Protein AF-A0A9D6ARE9-F1 (afdb_monomer)

Structure (mmCIF, N/CA/C/O backbone):
data_AF-A0A9D6ARE9-F1
#
_entry.id   AF-A0A9D6ARE9-F1
#
loop_
_atom_site.group_PDB
_atom_site.id
_atom_site.type_symbol
_atom_site.label_atom_id
_atom_site.label_alt_id
_atom_site.label_comp_id
_atom_site.label_asym_id
_atom_site.label_entity_id
_atom_site.label_seq_id
_atom_site.pdbx_PDB_ins_code
_atom_site.Cartn_x
_atom_site.Cartn_y
_atom_site.Cartn_z
_atom_site.occupancy
_atom_site.B_iso_or_equiv
_atom_site.auth_seq_id
_atom_site.auth_comp_id
_atom_site.auth_asym_id
_atom_site.aut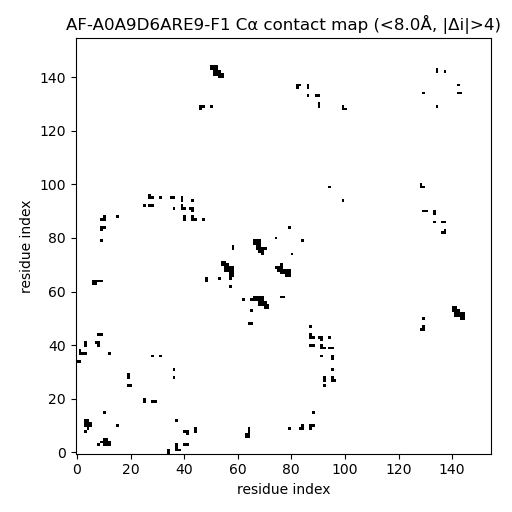h_atom_id
_atom_site.pdbx_PDB_model_num
ATOM 1 N N . MET A 1 1 ? -2.726 18.464 6.705 1.00 59.25 1 MET A N 1
ATOM 2 C CA . MET A 1 1 ? -2.947 17.003 6.760 1.00 59.25 1 MET A CA 1
ATOM 3 C C . MET A 1 1 ? -1.990 16.370 5.762 1.00 59.25 1 MET A C 1
ATOM 5 O O . MET A 1 1 ? -1.612 17.093 4.844 1.00 59.25 1 MET A O 1
ATOM 9 N N . PRO A 1 2 ? -1.488 15.142 5.979 1.00 73.81 2 PRO A N 1
ATOM 10 C CA . PRO A 1 2 ? -0.640 14.499 4.978 1.00 73.81 2 PRO A CA 1
ATOM 11 C C . PRO A 1 2 ? -1.445 14.304 3.688 1.00 73.81 2 PRO A C 1
ATOM 13 O O . PRO A 1 2 ? -2.605 13.926 3.763 1.00 73.81 2 PRO A O 1
ATOM 16 N N . THR A 1 3 ? -0.858 14.600 2.534 1.00 86.31 3 THR A N 1
ATOM 17 C CA . THR A 1 3 ? -1.489 14.392 1.224 1.00 86.31 3 THR A CA 1
ATOM 18 C C . THR A 1 3 ? -1.047 13.051 0.660 1.00 86.31 3 THR A C 1
ATOM 20 O O . THR A 1 3 ? 0.131 12.711 0.782 1.00 86.31 3 THR A O 1
ATOM 23 N N . VAL A 1 4 ? -1.964 12.292 0.063 1.00 89.25 4 VAL A N 1
ATOM 24 C CA . VAL A 1 4 ? -1.639 11.029 -0.613 1.00 89.25 4 VAL A CA 1
ATOM 25 C C . VAL A 1 4 ? -1.556 11.272 -2.117 1.00 89.25 4 VAL A C 1
ATOM 27 O O . VAL A 1 4 ? -2.524 11.706 -2.740 1.00 89.25 4 VAL A O 1
ATOM 30 N N . ASP A 1 5 ? -0.395 10.991 -2.699 1.00 89.38 5 ASP A N 1
ATOM 31 C CA . ASP A 1 5 ? -0.123 11.148 -4.127 1.00 89.38 5 ASP A CA 1
ATOM 32 C C . ASP A 1 5 ? 0.864 10.078 -4.627 1.00 89.38 5 ASP A C 1
ATOM 34 O O . ASP A 1 5 ? 1.378 9.264 -3.856 1.00 89.38 5 ASP A O 1
ATOM 38 N N . SER A 1 6 ? 1.152 10.086 -5.930 1.00 86.00 6 SER A N 1
ATOM 39 C CA . SER A 1 6 ? 2.021 9.095 -6.577 1.00 86.00 6 SER A CA 1
ATOM 40 C C . SER A 1 6 ? 3.489 9.142 -6.128 1.00 86.00 6 SER A C 1
ATOM 42 O O . SER A 1 6 ? 4.279 8.300 -6.543 1.00 86.00 6 SER A O 1
ATOM 44 N N . THR A 1 7 ? 3.900 10.116 -5.308 1.00 88.12 7 THR A N 1
ATOM 45 C CA . THR A 1 7 ? 5.272 10.196 -4.776 1.00 88.12 7 THR A CA 1
ATOM 46 C C . THR A 1 7 ? 5.434 9.454 -3.454 1.00 88.12 7 THR A C 1
ATOM 48 O O . THR A 1 7 ? 6.550 9.100 -3.067 1.00 88.12 7 THR A O 1
ATOM 51 N N . ASN A 1 8 ? 4.332 9.224 -2.736 1.00 89.19 8 ASN A N 1
ATOM 52 C CA . ASN A 1 8 ? 4.349 8.676 -1.382 1.00 89.19 8 ASN A CA 1
ATOM 53 C C . ASN A 1 8 ? 3.396 7.490 -1.170 1.00 89.19 8 ASN A C 1
ATOM 55 O O . ASN A 1 8 ? 3.359 6.929 -0.070 1.00 89.19 8 ASN A O 1
ATOM 59 N N . SER A 1 9 ? 2.688 7.080 -2.221 1.00 95.62 9 SER A N 1
ATOM 60 C CA . SER A 1 9 ? 1.679 6.029 -2.223 1.00 95.62 9 SER A CA 1
ATOM 61 C C . SER A 1 9 ? 1.607 5.356 -3.595 1.00 95.62 9 SER A C 1
ATOM 63 O O . SER A 1 9 ? 1.853 6.006 -4.608 1.00 95.62 9 SER A O 1
ATOM 65 N N . TYR A 1 10 ? 1.245 4.070 -3.632 1.00 97.00 10 TYR A N 1
ATOM 66 C CA . TYR A 1 10 ? 0.964 3.359 -4.886 1.00 97.00 10 TYR A CA 1
ATOM 67 C C . TYR A 1 10 ? -0.422 3.678 -5.450 1.00 97.00 10 TYR A C 1
ATOM 69 O O . TYR A 1 10 ? -0.673 3.427 -6.615 1.00 97.00 10 TYR A O 1
ATOM 77 N N . VAL A 1 11 ? -1.311 4.235 -4.626 1.00 96.81 11 VAL A N 1
ATOM 78 C CA . VAL A 1 11 ? -2.677 4.610 -5.013 1.00 96.81 11 VAL A CA 1
ATOM 79 C C . VAL A 1 11 ? -2.999 6.032 -4.575 1.00 96.81 11 VAL A C 1
ATOM 81 O O . VAL A 1 11 ? -2.503 6.519 -3.555 1.00 96.81 11 VAL A O 1
ATOM 84 N N . THR A 1 12 ? -3.877 6.691 -5.310 1.00 95.50 12 THR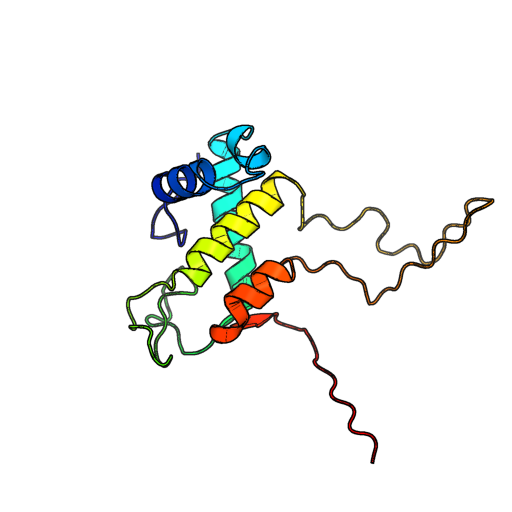 A N 1
ATOM 85 C CA . THR A 1 12 ? -4.458 7.987 -4.962 1.00 95.50 12 THR A CA 1
ATOM 86 C C . THR A 1 12 ? -5.686 7.831 -4.062 1.00 95.50 12 THR A C 1
ATOM 88 O O . THR A 1 12 ? -6.292 6.763 -3.951 1.00 95.50 12 THR A O 1
ATOM 91 N N . GLU A 1 13 ? -6.110 8.928 -3.433 1.00 93.62 13 GLU A N 1
ATOM 92 C CA . GLU A 1 13 ? -7.337 8.945 -2.620 1.00 93.62 13 GLU A CA 1
ATOM 93 C C . GLU A 1 13 ? -8.591 8.652 -3.457 1.00 93.62 13 GLU A C 1
ATOM 95 O O . GLU A 1 13 ? -9.520 8.001 -2.980 1.00 93.62 13 GLU A O 1
ATOM 100 N N . ALA A 1 14 ? -8.606 9.090 -4.720 1.00 93.50 14 ALA A N 1
ATOM 101 C CA . ALA A 1 14 ? -9.718 8.857 -5.637 1.00 93.50 14 ALA A CA 1
ATOM 102 C C . ALA A 1 14 ? -9.830 7.379 -6.050 1.00 93.50 14 ALA A C 1
ATOM 104 O O . ALA A 1 14 ? -10.935 6.829 -6.084 1.00 93.50 14 ALA A O 1
ATOM 105 N N . GLU A 1 15 ? -8.700 6.722 -6.317 1.00 95.50 15 GLU A N 1
ATOM 106 C CA . GLU A 1 15 ? -8.652 5.282 -6.598 1.00 95.50 15 GLU A CA 1
ATOM 107 C C . GLU A 1 15 ? -9.085 4.476 -5.375 1.00 95.50 15 GLU A C 1
ATOM 109 O O . GLU A 1 15 ? -9.936 3.594 -5.491 1.00 95.50 15 GLU A O 1
ATOM 114 N N . ALA A 1 16 ? -8.601 4.842 -4.183 1.00 95.88 16 ALA A N 1
ATOM 115 C CA . ALA A 1 16 ? -9.028 4.211 -2.938 1.00 95.88 16 ALA A CA 1
ATOM 116 C C . ALA A 1 16 ? -10.540 4.356 -2.710 1.00 95.88 16 ALA A C 1
ATOM 118 O O . ALA A 1 16 ? -11.222 3.371 -2.422 1.00 95.88 16 ALA A O 1
ATOM 119 N N . ALA A 1 17 ? -11.093 5.559 -2.884 1.00 94.12 17 ALA A N 1
ATOM 120 C CA . ALA A 1 17 ? -12.528 5.796 -2.744 1.00 94.12 17 ALA A 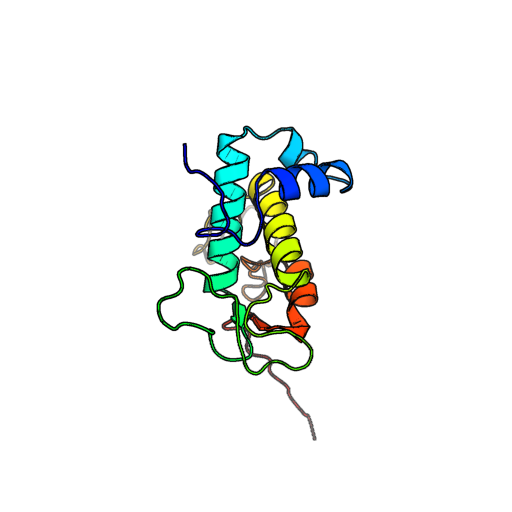CA 1
ATOM 121 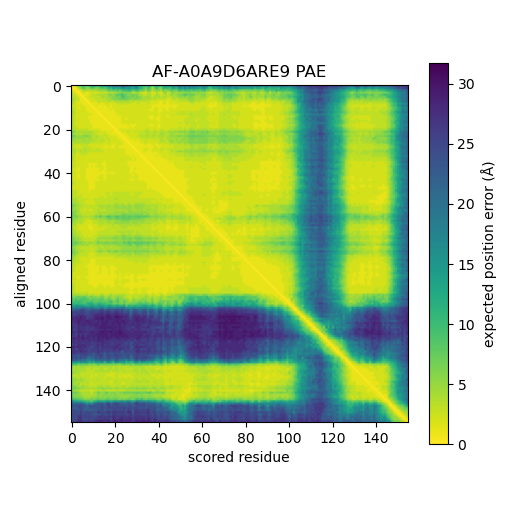C C . ALA A 1 17 ? -13.359 4.968 -3.739 1.00 94.12 17 ALA A C 1
ATOM 123 O O . ALA A 1 17 ? -14.400 4.430 -3.362 1.00 94.12 17 ALA A O 1
ATOM 124 N N . THR A 1 18 ? -12.882 4.834 -4.980 1.00 96.19 18 THR A N 1
ATOM 125 C CA . THR A 1 18 ? -13.526 4.009 -6.012 1.00 96.19 18 THR A CA 1
ATOM 126 C C . THR A 1 18 ? -13.517 2.538 -5.605 1.00 96.19 18 THR A C 1
ATOM 128 O O . THR A 1 18 ? -14.576 1.920 -5.518 1.00 96.19 18 THR A O 1
ATOM 131 N N . TYR A 1 19 ? -12.345 2.006 -5.252 1.00 96.81 19 TYR A N 1
ATOM 132 C CA . TYR A 1 19 ? -12.182 0.618 -4.827 1.00 96.81 19 TYR A CA 1
ATOM 133 C C . TYR A 1 19 ? -13.086 0.275 -3.636 1.00 96.81 19 TYR A C 1
ATOM 135 O O . TYR A 1 19 ? -13.863 -0.679 -3.680 1.00 96.81 19 TYR A O 1
ATOM 143 N N . PHE A 1 20 ? -13.056 1.086 -2.574 1.00 96.88 20 PHE A N 1
ATOM 144 C CA . PHE A 1 20 ? -13.850 0.825 -1.371 1.00 96.88 20 PHE A CA 1
ATOM 145 C C . PHE A 1 20 ? -15.353 1.072 -1.542 1.00 96.88 20 PHE A C 1
ATOM 147 O O . PHE A 1 20 ? -16.130 0.587 -0.719 1.00 96.88 20 PHE A O 1
ATOM 154 N N . GLY A 1 21 ? -15.776 1.765 -2.603 1.00 94.00 21 GLY A N 1
ATOM 155 C CA . GLY A 1 21 ? -17.184 1.871 -2.990 1.00 94.00 21 GLY A CA 1
ATOM 156 C C . GLY A 1 21 ? -17.773 0.550 -3.499 1.00 94.00 21 GLY A C 1
ATOM 157 O O . GLY A 1 21 ? -18.970 0.311 -3.342 1.00 94.00 21 GLY A O 1
ATOM 158 N N . GLU A 1 22 ? -16.936 -0.327 -4.054 1.00 93.44 22 GLU A N 1
ATOM 159 C CA . GLU A 1 22 ? -17.333 -1.626 -4.617 1.00 93.44 22 GLU A CA 1
ATOM 160 C C . GLU A 1 22 ? -16.976 -2.810 -3.693 1.00 93.44 22 GLU A C 1
ATOM 162 O O . GLU A 1 22 ? -17.527 -3.909 -3.806 1.00 93.44 22 GLU A O 1
ATOM 167 N N . ARG A 1 23 ? -16.075 -2.582 -2.731 1.00 92.19 23 ARG A N 1
ATOM 168 C CA . ARG A 1 23 ? -15.512 -3.586 -1.819 1.00 92.19 23 ARG A CA 1
ATOM 169 C C . ARG A 1 23 ? -16.465 -3.907 -0.654 1.00 92.19 23 ARG A C 1
ATOM 171 O O . ARG A 1 23 ? -16.779 -3.062 0.183 1.00 92.19 23 ARG A O 1
ATOM 178 N N . LEU A 1 24 ? -16.850 -5.178 -0.510 1.00 93.00 24 LEU A N 1
ATOM 179 C CA . LEU A 1 24 ? -17.622 -5.661 0.649 1.00 93.00 24 LEU A CA 1
ATOM 180 C C . LEU A 1 24 ? -16.845 -5.554 1.974 1.00 93.00 24 LEU A C 1
ATOM 182 O O . LEU A 1 24 ? -15.662 -5.850 2.035 1.00 93.00 24 LEU A O 1
ATOM 186 N N . TYR A 1 25 ? -17.527 -5.222 3.073 1.00 92.06 25 TYR A N 1
ATOM 187 C CA . TYR A 1 25 ? -16.913 -5.040 4.404 1.00 92.06 25 TYR A CA 1
ATOM 188 C C . TYR A 1 25 ? -15.927 -3.861 4.508 1.00 92.06 25 TYR A C 1
ATOM 190 O O . TYR A 1 25 ? -15.093 -3.819 5.408 1.00 92.06 25 TYR A O 1
ATOM 198 N N . ALA A 1 26 ? -16.070 -2.844 3.654 1.00 93.69 26 ALA A N 1
ATOM 199 C CA . ALA A 1 26 ? -15.297 -1.603 3.731 1.00 93.69 26 ALA A CA 1
ATOM 200 C C . ALA A 1 26 ? -15.808 -0.596 4.790 1.00 93.69 26 ALA A C 1
ATOM 202 O O . ALA A 1 26 ? -15.475 0.586 4.733 1.00 93.69 26 ALA A O 1
ATOM 203 N N . THR A 1 27 ? -16.608 -1.024 5.775 1.00 92.94 27 THR A N 1
ATOM 204 C CA . THR A 1 27 ? -17.234 -0.109 6.752 1.00 92.94 27 THR A CA 1
ATOM 205 C C . THR A 1 27 ? -16.214 0.661 7.588 1.00 92.94 27 THR A C 1
ATOM 207 O O . THR A 1 27 ? -16.441 1.832 7.888 1.00 92.94 27 THR A O 1
ATOM 210 N N . ALA A 1 28 ? -15.077 0.035 7.915 1.00 93.31 28 ALA A N 1
ATOM 211 C CA . ALA A 1 28 ? -13.961 0.693 8.595 1.00 93.31 28 ALA A CA 1
ATOM 212 C C . ALA A 1 28 ? -13.375 1.848 7.763 1.00 93.31 28 ALA A C 1
ATOM 214 O O . ALA A 1 28 ? -13.023 2.878 8.326 1.00 93.31 28 ALA A O 1
ATOM 215 N N . TRP A 1 29 ? -13.342 1.717 6.431 1.00 95.50 29 TRP A N 1
ATOM 216 C CA . TRP A 1 29 ? -12.933 2.799 5.534 1.00 95.50 29 TRP A CA 1
ATOM 217 C C . TRP A 1 29 ? -13.972 3.917 5.504 1.00 95.50 29 TRP A C 1
ATOM 219 O O . TRP A 1 29 ? -13.654 5.068 5.793 1.00 95.50 29 TRP A O 1
ATOM 229 N N . THR A 1 30 ? -15.233 3.585 5.213 1.00 93.31 30 THR A N 1
ATOM 230 C CA . THR A 1 30 ? -16.307 4.585 5.080 1.00 93.31 30 THR A CA 1
ATOM 231 C C . THR A 1 30 ? -16.629 5.310 6.388 1.00 93.31 30 THR A C 1
ATOM 233 O O . THR A 1 30 ? -17.182 6.403 6.359 1.00 93.31 30 THR A O 1
ATOM 236 N N . GLY A 1 31 ? -16.327 4.691 7.534 1.00 92.94 31 GLY A N 1
ATOM 237 C CA . GLY A 1 31 ? -16.510 5.280 8.861 1.00 92.94 31 GLY A CA 1
ATOM 238 C C . GLY A 1 31 ? -15.310 6.085 9.369 1.00 92.94 31 GLY A C 1
ATOM 239 O O . GLY A 1 31 ? -15.446 6.779 10.376 1.00 92.94 31 GLY A O 1
ATOM 240 N N . ALA A 1 32 ? -14.151 5.997 8.711 1.00 94.12 32 ALA A N 1
ATOM 241 C CA . ALA A 1 32 ? -12.950 6.729 9.094 1.00 94.12 32 ALA A CA 1
ATOM 242 C C . ALA A 1 32 ? -12.988 8.184 8.609 1.00 94.12 32 ALA A C 1
ATOM 244 O O . ALA A 1 32 ? -13.638 8.521 7.619 1.00 94.12 32 ALA A O 1
ATOM 245 N N . SER A 1 33 ? -12.254 9.056 9.303 1.00 94.44 33 SER A N 1
ATOM 246 C CA . SER A 1 33 ? -12.014 10.413 8.815 1.00 94.44 33 SER A CA 1
ATOM 247 C C . SER A 1 33 ? -11.069 10.391 7.607 1.00 94.44 33 SER A C 1
ATOM 249 O O . SER A 1 33 ? -10.216 9.509 7.512 1.00 94.44 33 SER A O 1
ATOM 251 N N . GLU A 1 34 ? -11.149 11.395 6.728 1.00 93.75 34 GLU A N 1
ATOM 252 C CA . GLU A 1 34 ? -10.197 11.572 5.613 1.00 93.75 34 GLU A CA 1
ATOM 253 C C . GLU A 1 34 ? -8.739 11.566 6.115 1.00 93.75 34 GLU A C 1
ATOM 255 O O . GLU A 1 34 ? -7.861 10.938 5.529 1.00 93.75 34 GLU A O 1
ATOM 260 N N . ALA A 1 35 ? -8.506 12.157 7.296 1.00 91.94 35 ALA A N 1
ATOM 261 C CA . ALA A 1 35 ? -7.213 12.136 7.976 1.00 91.94 35 ALA A CA 1
ATOM 262 C C . ALA A 1 35 ? -6.685 10.725 8.214 1.00 91.94 35 ALA A C 1
ATOM 264 O O . ALA A 1 35 ? -5.490 10.469 8.071 1.00 91.94 35 ALA A O 1
ATOM 265 N N . ASP A 1 36 ? -7.557 9.838 8.680 1.00 93.44 36 ASP A N 1
ATOM 266 C CA . ASP A 1 36 ? -7.178 8.493 9.083 1.00 93.44 36 ASP A CA 1
ATOM 267 C C . ASP A 1 36 ? -7.098 7.568 7.872 1.00 93.44 36 ASP A C 1
ATOM 269 O O . ASP A 1 36 ? -6.199 6.734 7.824 1.00 93.44 36 ASP A O 1
ATOM 273 N N . GLN A 1 37 ? -7.929 7.789 6.850 1.00 95.38 37 GLN A N 1
ATOM 274 C CA . GLN A 1 37 ? -7.796 7.158 5.534 1.00 95.38 37 GLN A CA 1
ATOM 275 C C . GLN A 1 37 ? -6.419 7.451 4.915 1.00 95.38 37 GLN A C 1
ATOM 277 O O . GLN A 1 37 ? -5.689 6.522 4.563 1.00 95.38 37 GLN A O 1
ATOM 282 N N . GLN A 1 38 ? -6.010 8.725 4.873 1.00 94.31 38 GLN A N 1
ATOM 283 C CA . GLN A 1 38 ? -4.695 9.144 4.371 1.00 94.31 38 GLN A CA 1
ATOM 284 C C . GLN A 1 38 ? -3.550 8.510 5.174 1.00 94.31 38 GLN A C 1
ATOM 286 O O . GLN A 1 38 ? -2.611 7.950 4.605 1.00 94.31 38 GLN A O 1
ATOM 291 N N . LYS A 1 39 ? -3.628 8.537 6.513 1.00 92.50 39 LYS A N 1
ATOM 292 C CA . LYS A 1 39 ? -2.629 7.881 7.377 1.00 92.50 39 LYS A CA 1
ATOM 293 C C . LYS A 1 39 ? -2.554 6.377 7.120 1.00 92.50 39 LYS A C 1
ATOM 295 O O . LYS A 1 39 ? -1.447 5.846 7.056 1.00 92.50 39 LYS A O 1
ATOM 300 N N . ALA A 1 40 ? -3.694 5.703 6.974 1.00 94.06 40 ALA A N 1
ATOM 301 C CA . ALA A 1 40 ? -3.755 4.264 6.750 1.00 94.06 40 ALA A CA 1
ATOM 302 C C . ALA A 1 40 ? -3.111 3.870 5.417 1.00 94.06 40 ALA A C 1
ATOM 304 O O . ALA A 1 40 ? -2.333 2.920 5.392 1.00 94.06 40 ALA A O 1
ATOM 305 N N . LEU A 1 41 ? -3.353 4.626 4.340 1.00 96.31 41 LEU A N 1
ATOM 306 C CA . LEU A 1 41 ? -2.710 4.400 3.040 1.00 96.31 41 LEU A CA 1
ATOM 307 C C . LEU A 1 41 ? -1.184 4.542 3.124 1.00 96.31 41 LEU A C 1
ATOM 309 O O . LEU A 1 41 ? -0.455 3.638 2.713 1.00 96.31 41 LEU A O 1
ATOM 313 N N . LEU A 1 42 ? -0.693 5.633 3.717 1.00 94.12 42 LEU A N 1
ATOM 314 C CA . LEU A 1 42 ? 0.748 5.878 3.857 1.00 94.12 42 LEU A CA 1
ATOM 315 C C . LEU A 1 42 ? 1.425 4.831 4.750 1.00 94.12 42 LEU A C 1
ATOM 317 O O . LEU A 1 42 ? 2.543 4.384 4.477 1.00 94.12 42 LEU A O 1
ATOM 321 N N . MET A 1 43 ? 0.746 4.423 5.823 1.00 91.94 43 MET A N 1
ATOM 322 C CA . MET A 1 43 ? 1.227 3.386 6.728 1.00 91.94 43 MET A CA 1
ATOM 323 C C . MET A 1 43 ? 1.252 2.019 6.042 1.00 91.94 43 MET A C 1
ATOM 325 O O . MET A 1 43 ? 2.264 1.325 6.134 1.00 91.94 43 MET A O 1
ATOM 329 N N . ALA A 1 44 ? 0.204 1.661 5.299 1.00 93.88 44 ALA A N 1
ATOM 330 C CA . ALA A 1 44 ? 0.142 0.434 4.514 1.00 93.88 44 ALA A CA 1
ATOM 331 C C . ALA A 1 44 ? 1.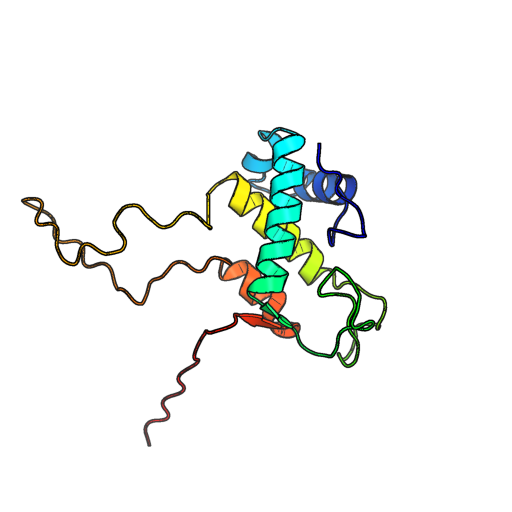289 0.354 3.500 1.00 93.88 44 ALA A C 1
ATOM 333 O O . ALA A 1 44 ? 2.042 -0.621 3.505 1.00 93.88 44 ALA A O 1
ATOM 334 N N . ARG A 1 45 ? 1.497 1.413 2.705 1.00 94.69 45 ARG A N 1
ATOM 335 C CA . ARG A 1 45 ? 2.622 1.511 1.763 1.00 94.69 45 ARG A CA 1
ATOM 336 C C . ARG A 1 45 ? 3.960 1.266 2.459 1.00 94.69 45 ARG A C 1
ATOM 338 O O . ARG A 1 45 ? 4.776 0.470 2.000 1.00 94.69 45 ARG A O 1
ATOM 345 N N . ARG A 1 46 ? 4.184 1.913 3.608 1.00 90.00 46 ARG A N 1
ATOM 346 C CA . ARG A 1 46 ? 5.438 1.777 4.359 1.00 90.00 46 ARG A CA 1
ATOM 347 C C . ARG A 1 46 ? 5.639 0.358 4.891 1.00 90.00 46 ARG A C 1
ATOM 349 O O . ARG A 1 46 ? 6.758 -0.146 4.854 1.00 90.00 46 ARG A O 1
ATOM 356 N N . LEU A 1 47 ? 4.583 -0.277 5.395 1.00 89.25 47 LEU A N 1
ATOM 357 C CA . LEU A 1 47 ? 4.651 -1.646 5.900 1.00 89.25 47 LEU A CA 1
ATOM 358 C C . LEU A 1 47 ? 4.961 -2.645 4.781 1.00 89.25 47 LEU A C 1
ATOM 360 O O . LEU A 1 47 ? 5.809 -3.513 4.983 1.00 89.25 47 LEU A O 1
ATOM 364 N N . LEU A 1 48 ? 4.355 -2.493 3.601 1.00 92.44 48 LEU A N 1
ATOM 365 C CA . LEU A 1 48 ? 4.679 -3.317 2.434 1.00 92.44 48 LEU A CA 1
ATOM 366 C C . LEU A 1 48 ? 6.168 -3.218 2.076 1.00 92.44 48 LEU A C 1
ATOM 368 O O . LEU A 1 48 ? 6.854 -4.237 1.994 1.00 92.44 48 LEU A O 1
ATOM 372 N N . ASP A 1 49 ? 6.704 -2.003 1.969 1.00 90.56 49 ASP A N 1
ATOM 373 C CA . ASP A 1 49 ? 8.102 -1.779 1.575 1.00 90.56 49 ASP A CA 1
ATOM 374 C C . ASP A 1 49 ? 9.115 -2.278 2.616 1.00 90.56 49 ASP A C 1
ATOM 376 O O . ASP A 1 49 ? 10.230 -2.697 2.281 1.00 90.56 49 ASP A O 1
ATOM 380 N N . LEU A 1 50 ? 8.729 -2.263 3.894 1.00 87.31 50 LEU A N 1
ATOM 381 C CA . LEU A 1 50 ? 9.547 -2.766 4.994 1.00 87.31 50 LEU A CA 1
ATOM 382 C C . LEU A 1 50 ? 9.522 -4.290 5.105 1.00 87.31 50 LEU A C 1
ATOM 384 O O . LEU A 1 50 ? 10.558 -4.891 5.403 1.00 87.31 50 LEU A O 1
ATOM 388 N N . HIS A 1 51 ? 8.361 -4.913 4.904 1.00 86.94 51 HIS A N 1
ATOM 389 C CA . HIS A 1 51 ? 8.157 -6.329 5.204 1.00 86.94 51 HIS A CA 1
ATOM 390 C C . HIS A 1 51 ? 8.250 -7.241 3.986 1.00 86.94 51 HIS A C 1
ATOM 392 O O . HIS A 1 51 ? 8.502 -8.432 4.165 1.00 86.94 51 HIS A O 1
ATOM 398 N N . ILE A 1 52 ? 8.106 -6.728 2.765 1.00 89.00 52 ILE A N 1
ATOM 399 C CA . ILE A 1 52 ? 8.208 -7.537 1.551 1.00 89.00 52 ILE A CA 1
ATOM 400 C C . ILE A 1 52 ? 9.614 -7.430 0.949 1.00 89.00 52 ILE A C 1
ATOM 402 O O . ILE A 1 52 ? 10.224 -6.366 0.816 1.00 89.00 52 ILE A O 1
ATOM 406 N N . SER A 1 53 ? 10.179 -8.587 0.625 1.00 91.69 53 SER A N 1
ATOM 407 C CA . SER A 1 53 ? 11.346 -8.727 -0.235 1.00 91.69 53 SER A CA 1
ATOM 408 C C . SER A 1 53 ? 10.856 -8.854 -1.671 1.00 91.69 53 SER A C 1
ATOM 410 O O . SER A 1 53 ? 10.429 -9.935 -2.084 1.00 91.69 53 SER A O 1
ATOM 412 N N . TRP A 1 54 ? 10.876 -7.740 -2.397 1.00 94.69 54 TRP A N 1
ATOM 413 C CA . TRP A 1 54 ? 10.442 -7.658 -3.790 1.00 94.69 54 TRP A CA 1
ATOM 414 C C . TRP A 1 54 ? 11.432 -8.344 -4.735 1.00 94.69 54 TRP A C 1
ATOM 416 O O . TRP A 1 54 ? 12.632 -8.396 -4.460 1.00 94.69 54 TRP A O 1
ATOM 426 N N . LYS A 1 55 ? 10.923 -8.888 -5.842 1.00 94.31 55 LYS A N 1
ATOM 427 C CA . LYS A 1 55 ? 11.738 -9.377 -6.961 1.00 94.31 55 LYS A CA 1
ATOM 428 C C . LYS A 1 55 ? 12.255 -8.202 -7.803 1.00 94.31 55 LYS A C 1
ATOM 430 O O . LYS A 1 55 ? 11.742 -7.092 -7.700 1.00 94.31 55 LYS A O 1
ATOM 435 N N . GLY A 1 56 ? 13.253 -8.474 -8.644 1.00 94.00 56 GLY A N 1
ATOM 436 C CA . GLY A 1 56 ? 13.852 -7.486 -9.550 1.00 94.00 56 GLY A CA 1
ATOM 437 C C . GLY A 1 56 ? 14.754 -6.466 -8.849 1.00 94.00 56 GLY A C 1
ATOM 438 O O . GLY A 1 56 ? 15.040 -6.580 -7.651 1.00 94.00 56 GLY A O 1
ATOM 439 N N . THR A 1 57 ? 15.116 -5.393 -9.549 1.00 95.19 57 THR A N 1
ATOM 440 C CA . THR A 1 57 ? 15.843 -4.215 -9.018 1.00 95.19 57 THR A CA 1
ATOM 441 C C . THR A 1 57 ? 14.992 -2.941 -9.121 1.00 95.19 57 THR A C 1
ATOM 443 O O . THR A 1 57 ? 14.131 -2.886 -9.994 1.00 95.19 57 THR A O 1
ATOM 446 N N . PRO A 1 58 ? 15.092 -1.981 -8.173 1.00 94.69 58 PRO A N 1
ATOM 447 C CA . PRO A 1 58 ? 14.396 -0.703 -8.327 1.00 94.69 58 PRO A CA 1
ATOM 448 C C . PRO A 1 58 ? 14.851 -0.050 -9.631 1.00 94.69 58 PRO A C 1
ATOM 450 O O . PRO A 1 58 ? 16.031 -0.159 -9.963 1.00 94.69 58 PRO A O 1
ATOM 453 N N . THR A 1 59 ? 13.941 0.605 -10.344 1.00 95.19 59 THR A N 1
ATOM 454 C CA . THR A 1 59 ? 14.279 1.284 -11.604 1.00 95.19 59 THR A CA 1
ATOM 455 C C . THR A 1 59 ? 15.207 2.477 -11.358 1.00 95.19 59 THR A C 1
ATOM 457 O O . THR A 1 59 ? 16.117 2.736 -12.141 1.00 95.19 59 THR A O 1
ATOM 460 N N . ASP A 1 60 ? 15.023 3.169 -10.233 1.00 91.94 60 ASP A N 1
ATOM 461 C CA . ASP A 1 60 ? 15.930 4.197 -9.725 1.00 91.94 60 ASP A CA 1
ATOM 462 C C . ASP A 1 60 ? 16.303 3.869 -8.268 1.00 91.94 60 ASP A C 1
ATOM 464 O O . ASP A 1 60 ?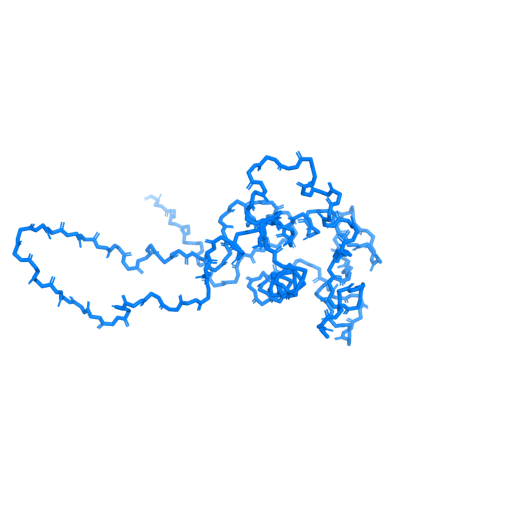 15.447 3.527 -7.452 1.00 91.94 60 ASP A O 1
ATOM 468 N N . GLU A 1 61 ? 17.589 3.935 -7.924 1.00 86.94 61 GLU A N 1
ATOM 469 C CA . GLU A 1 61 ? 18.064 3.657 -6.563 1.00 86.94 61 GLU A CA 1
ATOM 470 C C . GLU A 1 61 ? 17.620 4.729 -5.553 1.00 86.94 61 GLU A C 1
ATOM 472 O O . GLU A 1 61 ? 17.490 4.430 -4.363 1.00 86.94 61 GLU A O 1
ATOM 477 N N . ASP A 1 62 ? 17.345 5.948 -6.026 1.00 89.06 62 ASP A N 1
ATOM 478 C CA . ASP A 1 62 ? 16.928 7.094 -5.216 1.00 89.06 62 ASP A CA 1
ATOM 479 C C . ASP A 1 62 ? 15.396 7.269 -5.168 1.00 89.06 62 ASP A C 1
ATOM 481 O O . ASP A 1 62 ? 14.890 8.191 -4.515 1.00 89.06 62 ASP A O 1
ATOM 485 N N . GLN A 1 63 ? 14.625 6.390 -5.825 1.00 89.75 63 GLN A N 1
ATOM 486 C CA . GLN A 1 63 ? 13.165 6.479 -5.807 1.00 89.75 63 GLN A CA 1
ATOM 487 C C . GLN A 1 63 ? 12.604 6.268 -4.389 1.00 89.75 63 GLN A C 1
ATOM 489 O O . GLN A 1 63 ? 13.040 5.412 -3.617 1.00 89.75 63 GLN A O 1
ATOM 494 N N . ALA A 1 64 ? 11.579 7.047 -4.038 1.00 89.50 64 ALA A N 1
ATOM 495 C CA . ALA A 1 64 ? 11.019 7.023 -2.688 1.00 89.50 64 ALA A CA 1
ATOM 496 C C . ALA A 1 64 ? 10.220 5.745 -2.377 1.00 89.50 64 ALA A C 1
ATOM 498 O O . ALA A 1 64 ? 10.107 5.377 -1.204 1.00 89.50 64 ALA A O 1
ATOM 499 N N . LEU A 1 65 ? 9.634 5.106 -3.395 1.00 92.75 65 LEU A N 1
ATOM 500 C CA . LEU A 1 65 ? 8.750 3.938 -3.307 1.00 92.75 65 LEU A CA 1
ATOM 501 C C . LEU A 1 65 ? 9.485 2.649 -3.702 1.00 92.75 65 LEU A C 1
ATOM 503 O O . LEU A 1 65 ? 10.412 2.679 -4.496 1.00 92.75 65 LEU A O 1
ATOM 507 N N . ALA A 1 66 ? 9.095 1.479 -3.191 1.00 93.00 66 ALA A N 1
ATOM 508 C CA . ALA A 1 66 ? 9.782 0.241 -3.585 1.00 93.00 66 ALA A CA 1
ATOM 509 C C . ALA A 1 66 ? 9.512 -0.194 -5.040 1.00 93.00 66 ALA A C 1
ATOM 511 O O . ALA A 1 66 ? 10.283 -1.005 -5.555 1.00 93.00 66 ALA A O 1
ATOM 512 N N . TRP A 1 67 ? 8.458 0.339 -5.666 1.00 95.94 67 TRP A N 1
ATOM 513 C CA . TRP A 1 67 ? 8.113 0.225 -7.089 1.00 95.94 67 TRP A CA 1
ATOM 514 C C . TRP A 1 67 ? 8.134 1.610 -7.757 1.00 95.94 67 TRP A C 1
ATOM 516 O O . TRP A 1 67 ? 7.890 2.592 -7.053 1.00 95.94 67 TRP A O 1
ATOM 526 N N . PRO A 1 68 ? 8.410 1.718 -9.069 1.00 96.31 68 PRO A N 1
ATOM 527 C CA . PRO A 1 68 ? 8.512 0.644 -10.065 1.00 96.31 68 PRO A CA 1
ATOM 528 C C . PRO A 1 68 ? 9.847 -0.120 -10.022 1.00 96.31 68 PRO A C 1
ATOM 530 O O . PRO A 1 68 ? 10.753 0.233 -9.257 1.00 96.31 68 PRO A O 1
ATOM 533 N N . ARG A 1 69 ? 9.920 -1.246 -10.747 1.00 95.56 69 ARG A N 1
ATOM 534 C CA . ARG A 1 69 ? 11.048 -2.193 -10.700 1.00 95.56 69 ARG A CA 1
ATOM 535 C C . ARG A 1 69 ? 11.295 -2.853 -12.050 1.00 95.56 69 ARG A C 1
ATOM 537 O O . ARG A 1 69 ? 10.358 -3.230 -12.738 1.00 95.56 69 ARG A O 1
ATOM 544 N N . GLU A 1 70 ? 12.556 -3.137 -12.340 1.00 95.25 70 GLU A N 1
ATOM 545 C CA . GLU A 1 70 ? 13.003 -3.824 -13.552 1.00 95.25 70 GLU A CA 1
ATOM 546 C C . GLU A 1 70 ? 13.378 -5.302 -13.300 1.00 95.25 70 GLU A C 1
ATOM 548 O O . GLU A 1 70 ? 13.560 -5.767 -12.166 1.00 95.25 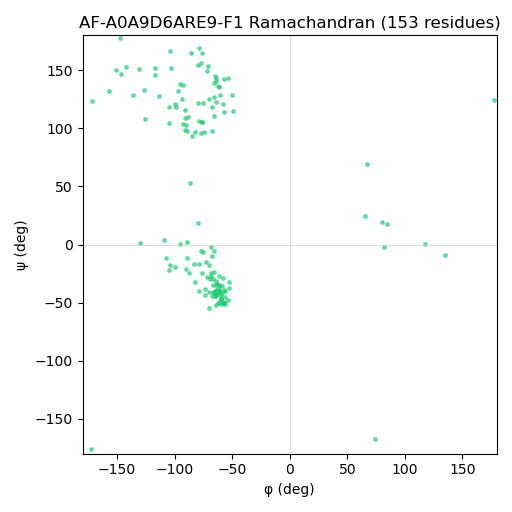70 GLU A O 1
ATOM 553 N N . GLY A 1 71 ? 13.517 -6.068 -14.388 1.00 92.69 71 GLY A N 1
ATOM 554 C CA . GLY A 1 71 ? 13.988 -7.458 -14.349 1.00 92.69 71 GLY A CA 1
ATOM 555 C C . GLY A 1 71 ? 12.923 -8.488 -13.957 1.00 92.69 71 GLY A C 1
ATOM 556 O O . GLY A 1 71 ? 13.263 -9.603 -13.548 1.00 92.69 71 GLY A O 1
ATOM 557 N N . ILE A 1 72 ? 11.639 -8.139 -14.079 1.00 93.44 72 ILE A N 1
ATOM 558 C CA . ILE A 1 72 ? 10.502 -9.015 -13.780 1.00 93.44 72 ILE A CA 1
ATOM 559 C C . ILE A 1 72 ? 9.754 -9.320 -15.080 1.00 93.44 72 ILE A C 1
ATOM 561 O O . ILE A 1 72 ? 9.417 -8.433 -15.849 1.00 93.44 72 ILE A O 1
ATOM 565 N N . THR A 1 73 ? 9.516 -10.600 -15.367 1.00 92.81 73 THR A N 1
ATOM 566 C CA . THR A 1 73 ? 8.846 -10.996 -16.612 1.00 92.81 73 THR A CA 1
ATOM 567 C C . THR A 1 73 ? 7.373 -10.591 -16.605 1.00 92.81 73 THR A C 1
ATOM 569 O O . THR A 1 73 ? 6.627 -11.043 -15.738 1.00 92.81 73 THR A O 1
ATOM 572 N N . GLY A 1 74 ? 6.955 -9.838 -17.625 1.00 91.25 74 GLY A N 1
ATOM 573 C CA . GLY A 1 74 ? 5.556 -9.457 -17.842 1.00 91.25 74 GLY A CA 1
ATOM 574 C C . GLY A 1 74 ? 5.103 -8.221 -17.066 1.00 91.25 74 GLY A C 1
ATOM 575 O O . GLY A 1 74 ? 3.901 -8.065 -16.895 1.00 91.25 74 GLY A O 1
ATOM 576 N N . ILE A 1 75 ? 6.046 -7.412 -16.579 1.00 94.44 75 ILE A N 1
ATOM 577 C CA . ILE A 1 75 ? 5.809 -6.129 -15.909 1.00 94.44 75 ILE A CA 1
ATOM 578 C C . ILE A 1 75 ? 6.827 -5.146 -16.482 1.00 94.44 75 ILE A C 1
ATOM 580 O O . ILE A 1 75 ? 8.016 -5.484 -16.529 1.00 94.44 75 ILE A O 1
ATOM 584 N N . ASP A 1 76 ? 6.362 -3.986 -16.931 1.00 95.06 76 ASP A N 1
ATOM 585 C CA . ASP A 1 76 ? 7.237 -2.948 -17.480 1.00 95.06 76 ASP A CA 1
ATOM 586 C C . ASP A 1 76 ? 7.974 -2.191 -16.353 1.00 95.06 76 ASP A C 1
ATOM 588 O O . ASP A 1 76 ? 7.563 -2.191 -15.191 1.00 95.06 76 ASP A O 1
ATOM 592 N N . ASP A 1 77 ? 9.123 -1.587 -16.667 1.00 92.75 77 ASP A N 1
ATOM 593 C CA . ASP A 1 77 ? 10.027 -0.985 -15.672 1.00 92.75 77 ASP A CA 1
ATOM 594 C C . ASP A 1 77 ? 9.557 0.377 -15.130 1.00 92.75 77 ASP A C 1
ATOM 596 O O . ASP A 1 77 ? 10.142 0.895 -14.175 1.00 92.75 77 ASP A O 1
ATOM 600 N N . ASP A 1 78 ? 8.478 0.927 -15.680 1.00 93.69 78 ASP A N 1
ATOM 601 C CA . ASP A 1 78 ? 7.746 2.099 -15.201 1.00 93.69 78 ASP A CA 1
ATOM 602 C C . ASP A 1 78 ? 6.361 1.749 -14.621 1.00 93.69 78 ASP A C 1
ATOM 604 O O . ASP A 1 78 ? 5.625 2.638 -14.184 1.00 93.69 78 ASP A O 1
ATOM 608 N N . GLU A 1 79 ? 6.022 0.459 -14.551 1.00 94.19 79 GLU A N 1
ATOM 609 C CA . GLU A 1 79 ? 4.721 -0.035 -14.109 1.00 94.19 79 GLU A CA 1
ATOM 610 C C . GLU A 1 79 ? 4.703 -0.352 -12.603 1.00 94.19 79 GLU A C 1
ATOM 612 O O . GLU A 1 79 ? 5.611 -0.974 -12.036 1.00 94.19 79 GLU A O 1
ATOM 617 N N . ILE A 1 80 ? 3.614 0.043 -11.938 1.00 95.50 80 ILE A N 1
ATOM 618 C CA . ILE A 1 80 ? 3.263 -0.435 -10.600 1.00 95.50 80 ILE A CA 1
ATOM 619 C C . ILE A 1 80 ? 2.216 -1.540 -10.789 1.00 95.50 80 ILE A C 1
ATOM 621 O O . ILE A 1 80 ? 1.141 -1.268 -11.316 1.00 95.50 80 ILE A O 1
ATOM 625 N N . PRO A 1 81 ? 2.486 -2.790 -10.376 1.00 96.31 81 PRO A N 1
ATOM 626 C CA . PRO A 1 81 ? 1.527 -3.867 -10.585 1.00 96.31 81 PRO A CA 1
ATOM 627 C C . PRO A 1 81 ? 0.240 -3.652 -9.782 1.00 96.31 81 PRO A C 1
ATOM 629 O O . PRO A 1 81 ? 0.303 -3.377 -8.582 1.00 96.31 81 PRO A O 1
ATOM 632 N N . GLU A 1 82 ? -0.915 -3.943 -10.384 1.00 95.56 82 GLU A N 1
ATOM 633 C CA . GLU A 1 82 ? -2.241 -3.861 -9.735 1.00 95.56 82 GLU A CA 1
ATOM 634 C C . GLU A 1 82 ? -2.302 -4.639 -8.403 1.00 95.56 82 GLU A C 1
ATOM 636 O O . GLU A 1 82 ? -2.969 -4.245 -7.444 1.00 95.56 82 GLU A O 1
ATOM 641 N N . ALA A 1 83 ? -1.557 -5.744 -8.298 1.00 96.00 83 ALA A N 1
ATOM 642 C CA . ALA A 1 83 ? -1.460 -6.519 -7.063 1.00 96.00 83 ALA A CA 1
ATOM 643 C C . ALA A 1 83 ? -0.805 -5.734 -5.908 1.00 96.00 83 ALA A C 1
ATOM 645 O O . ALA A 1 83 ? -1.154 -5.959 -4.750 1.00 96.00 83 ALA A O 1
ATOM 646 N N . VAL A 1 84 ? 0.131 -4.822 -6.192 1.00 97.25 84 VAL A N 1
ATOM 647 C CA . VAL A 1 84 ? 0.773 -3.948 -5.193 1.00 97.25 84 VAL A CA 1
ATOM 648 C C . VAL A 1 84 ? -0.195 -2.859 -4.739 1.00 97.25 84 VAL A C 1
ATOM 650 O O . VAL A 1 84 ? -0.329 -2.627 -3.536 1.00 97.25 84 VAL A O 1
ATOM 653 N N . GLU A 1 85 ? -0.916 -2.252 -5.678 1.00 97.38 85 GLU A N 1
ATOM 654 C CA . GLU A 1 85 ? -1.961 -1.261 -5.399 1.00 97.38 85 GLU A CA 1
ATOM 655 C C . GLU A 1 85 ? -3.072 -1.858 -4.526 1.00 97.38 85 GLU A C 1
ATOM 657 O O . GLU A 1 85 ? -3.382 -1.353 -3.443 1.00 97.38 85 GLU A O 1
ATOM 662 N N . THR A 1 86 ? -3.600 -3.012 -4.940 1.00 97.19 86 THR A N 1
ATOM 663 C CA . THR A 1 86 ? -4.637 -3.746 -4.205 1.00 97.19 86 THR A CA 1
ATOM 664 C C . THR A 1 86 ? -4.141 -4.178 -2.825 1.00 97.19 86 THR A C 1
ATOM 666 O O . THR A 1 86 ? -4.865 -4.050 -1.837 1.00 97.19 86 THR A O 1
ATOM 669 N N . ALA A 1 87 ? -2.891 -4.637 -2.712 1.00 97.19 87 ALA A N 1
ATOM 670 C CA . ALA A 1 87 ? -2.295 -4.982 -1.425 1.00 97.19 87 ALA A CA 1
ATOM 671 C C . ALA A 1 87 ? -2.214 -3.777 -0.478 1.00 97.19 87 ALA A C 1
ATOM 673 O O . ALA A 1 87 ? -2.468 -3.928 0.721 1.00 97.19 87 ALA A O 1
ATOM 674 N N . GLN A 1 88 ? -1.885 -2.586 -0.991 1.00 97.81 88 GLN A N 1
ATOM 675 C CA . GLN A 1 88 ? -1.871 -1.368 -0.185 1.00 97.81 88 GLN A CA 1
ATOM 676 C C . GLN A 1 88 ? -3.278 -1.029 0.320 1.00 97.81 88 GLN A C 1
ATOM 678 O O . GLN A 1 88 ? -3.441 -0.723 1.502 1.00 97.81 88 GLN A O 1
ATOM 683 N N . LEU A 1 89 ? -4.291 -1.120 -0.544 1.00 97.81 89 LEU A N 1
ATOM 684 C CA . LEU A 1 89 ? -5.690 -0.864 -0.192 1.00 97.81 89 LEU A CA 1
ATOM 685 C C . LEU A 1 89 ? -6.195 -1.847 0.876 1.00 97.81 89 LEU A C 1
ATOM 687 O O . LEU A 1 89 ? -6.713 -1.442 1.919 1.00 97.81 89 LEU A O 1
ATOM 691 N N . GLU A 1 90 ? -5.993 -3.146 0.676 1.00 96.81 90 GLU A N 1
ATOM 692 C CA . GLU A 1 90 ? -6.431 -4.175 1.625 1.00 96.81 90 GLU A CA 1
ATOM 693 C C . GLU A 1 90 ? -5.731 -4.046 2.988 1.00 96.81 90 GLU A C 1
ATOM 695 O O . GLU A 1 90 ? -6.373 -4.166 4.043 1.00 96.81 90 GLU A O 1
ATOM 700 N N . LEU A 1 91 ? -4.433 -3.724 2.994 1.00 94.62 91 LEU A N 1
ATOM 701 C CA . LEU A 1 91 ? -3.699 -3.465 4.231 1.00 94.62 91 LEU A CA 1
ATOM 702 C C . LEU A 1 91 ? -4.205 -2.198 4.928 1.00 94.62 91 LEU A C 1
ATOM 704 O O . LEU A 1 91 ? -4.369 -2.204 6.147 1.00 94.62 91 LEU A O 1
ATOM 708 N N . ALA A 1 92 ? -4.502 -1.138 4.174 1.00 96.06 92 ALA A N 1
ATOM 709 C CA . ALA A 1 92 ? -5.037 0.102 4.722 1.00 96.06 92 ALA A CA 1
ATOM 710 C C . ALA A 1 92 ? -6.402 -0.110 5.389 1.00 96.06 92 ALA A C 1
ATOM 712 O O . ALA A 1 92 ? -6.601 0.373 6.503 1.00 96.06 92 ALA A O 1
ATOM 713 N N . LEU A 1 93 ? -7.318 -0.887 4.785 1.00 95.81 93 LEU A N 1
ATOM 714 C CA . LEU A 1 93 ? -8.563 -1.241 5.480 1.00 95.81 93 LEU A CA 1
ATOM 715 C C . LEU A 1 93 ? -8.257 -1.989 6.782 1.00 95.81 93 LEU A C 1
ATOM 717 O O . LEU A 1 93 ? -8.832 -1.676 7.824 1.00 95.81 93 LEU A O 1
ATOM 721 N N . THR A 1 94 ? -7.360 -2.973 6.728 1.00 93.00 94 THR A N 1
ATOM 722 C CA . THR A 1 94 ? -7.042 -3.782 7.908 1.00 93.00 94 THR A CA 1
ATOM 723 C C . THR A 1 94 ? -6.517 -2.904 9.048 1.00 93.00 94 THR A C 1
ATOM 725 O O . THR A 1 94 ? -6.970 -3.054 10.179 1.00 93.00 94 THR A O 1
ATOM 728 N N . LEU A 1 95 ? -5.654 -1.930 8.743 1.00 91.69 95 LEU A N 1
ATOM 729 C CA . LEU A 1 95 ? -5.118 -0.964 9.708 1.00 91.69 95 LEU A CA 1
ATOM 730 C C . LEU A 1 95 ? -6.185 -0.044 10.317 1.00 91.69 95 LEU A C 1
ATOM 732 O O . LEU A 1 95 ? -6.094 0.305 11.491 1.00 91.69 95 LEU A O 1
ATOM 736 N N . LEU A 1 96 ? -7.211 0.334 9.550 1.00 92.69 96 LEU A N 1
ATOM 737 C CA . LEU A 1 96 ? -8.339 1.109 10.082 1.00 92.69 96 LEU A CA 1
ATOM 738 C C . LEU A 1 96 ? -9.206 0.291 11.047 1.00 92.69 96 LEU A C 1
ATOM 740 O O . LEU A 1 96 ? -9.820 0.854 11.951 1.00 92.69 96 LEU A O 1
ATOM 744 N N . GLY A 1 97 ? -9.272 -1.028 10.855 1.00 87.62 97 GLY A N 1
ATOM 745 C CA . GLY A 1 97 ? -10.003 -1.933 11.740 1.00 87.62 97 GLY A CA 1
ATOM 746 C C . GLY A 1 97 ? -9.188 -2.443 12.931 1.00 87.62 97 GLY A C 1
ATOM 747 O O . GLY A 1 97 ? -9.768 -2.869 13.929 1.00 87.62 97 GLY A O 1
ATOM 748 N N . THR A 1 98 ? -7.856 -2.469 12.842 1.00 84.69 98 THR A N 1
ATOM 749 C CA . THR A 1 98 ? -6.967 -3.074 13.845 1.00 84.69 98 THR A CA 1
ATOM 750 C C . THR A 1 98 ? -5.565 -2.473 13.771 1.00 84.69 98 THR A C 1
ATOM 752 O O . THR A 1 98 ? -4.959 -2.433 12.704 1.00 84.69 98 THR A O 1
ATOM 755 N N . ASP A 1 99 ? -4.995 -2.088 14.916 1.00 78.75 99 ASP A N 1
ATOM 756 C CA . ASP A 1 99 ? -3.584 -1.697 14.977 1.00 78.75 99 ASP A CA 1
ATOM 757 C C . ASP A 1 99 ? -2.679 -2.938 14.899 1.00 78.75 99 ASP A C 1
ATOM 759 O O . ASP A 1 99 ? -2.427 -3.616 15.895 1.00 78.75 99 ASP A O 1
ATOM 763 N N . LEU A 1 100 ? -2.189 -3.232 13.693 1.00 75.62 100 LEU A N 1
ATOM 764 C CA . LEU A 1 100 ? -1.267 -4.342 13.419 1.00 75.62 100 LEU A CA 1
ATOM 765 C C . LEU A 1 100 ? 0.174 -4.072 13.884 1.00 75.62 100 LEU A C 1
ATOM 767 O O . LEU A 1 100 ? 1.030 -4.951 13.781 1.00 75.62 100 LEU A O 1
ATOM 771 N N . THR A 1 101 ? 0.467 -2.854 14.345 1.00 68.75 101 THR A N 1
ATOM 772 C CA . THR A 1 101 ? 1.805 -2.433 14.785 1.00 68.75 101 THR A CA 1
ATOM 773 C C . THR A 1 101 ? 1.929 -2.289 16.291 1.00 68.75 101 THR A C 1
ATOM 775 O O . THR A 1 101 ? 3.046 -2.193 16.805 1.00 68.75 101 THR A O 1
ATOM 778 N N . ALA A 1 102 ? 0.806 -2.319 17.005 1.00 64.00 102 ALA A N 1
ATOM 779 C CA . ALA A 1 102 ? 0.800 -2.428 18.447 1.00 64.00 102 ALA A CA 1
ATOM 780 C C . ALA A 1 102 ? 1.470 -3.740 18.868 1.00 64.00 102 ALA A C 1
ATOM 782 O O . ALA A 1 102 ? 1.100 -4.827 18.423 1.00 64.00 102 ALA A O 1
ATOM 783 N N . SER A 1 103 ? 2.433 -3.646 19.783 1.00 53.12 103 SER A N 1
ATOM 784 C CA . SER A 1 103 ? 2.843 -4.807 20.567 1.00 53.12 103 SER A CA 1
ATOM 785 C C . SER A 1 103 ? 1.645 -5.232 21.427 1.00 53.12 103 SER A C 1
ATOM 787 O O . SER A 1 103 ? 1.171 -4.407 22.210 1.00 53.12 103 SER A O 1
ATOM 789 N N . PRO A 1 104 ? 1.148 -6.479 21.334 1.00 51.78 104 PRO A N 1
ATOM 790 C CA . PRO A 1 104 ? 0.136 -6.989 22.246 1.00 51.78 104 PRO A CA 1
ATOM 791 C C . PRO A 1 104 ? 0.543 -6.734 23.700 1.00 51.78 104 PRO A C 1
ATOM 793 O O . PRO A 1 104 ? 1.660 -7.080 24.108 1.00 51.78 104 PRO A O 1
ATOM 796 N N . GLU A 1 105 ? -0.354 -6.142 24.490 1.00 39.03 105 GLU A N 1
ATOM 797 C CA . GLU A 1 105 ? -0.159 -6.036 25.934 1.00 39.03 105 GLU A CA 1
ATOM 798 C C . GLU A 1 105 ? 0.029 -7.453 26.506 1.00 39.03 105 GLU A C 1
ATOM 800 O O . GLU A 1 105 ? -0.860 -8.296 26.417 1.00 39.03 105 GLU A O 1
ATOM 805 N N . GLY A 1 106 ? 1.226 -7.743 27.032 1.00 48.62 106 GLY A N 1
ATOM 806 C CA . GLY A 1 106 ? 1.588 -9.064 27.566 1.00 48.62 106 GLY A CA 1
ATOM 807 C C . GLY A 1 106 ? 2.742 -9.787 26.860 1.00 48.62 106 GLY A C 1
ATOM 808 O O . GLY A 1 106 ? 3.133 -10.872 27.300 1.00 48.62 106 GLY A O 1
ATOM 809 N N . GLN A 1 107 ? 3.356 -9.208 25.823 1.00 43.38 107 GLN A N 1
ATOM 810 C CA . GLN A 1 107 ? 4.559 -9.791 25.216 1.00 43.38 107 GLN A CA 1
ATOM 811 C C . GLN A 1 107 ? 5.767 -9.732 26.172 1.00 43.38 107 GLN A C 1
ATOM 813 O O . GLN A 1 107 ? 6.441 -8.713 26.298 1.00 43.38 107 GLN A O 1
ATOM 818 N N . GLY A 1 108 ? 6.024 -10.849 26.865 1.00 41.62 108 GLY A N 1
ATOM 819 C CA . GLY A 1 108 ? 7.118 -11.026 27.831 1.00 41.62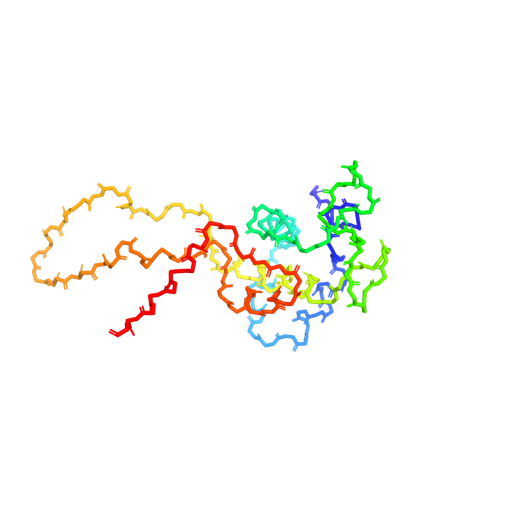 108 GLY A CA 1
ATOM 820 C C . GLY A 1 108 ? 6.721 -11.719 29.142 1.00 41.62 108 GLY A C 1
ATOM 821 O O . GLY A 1 108 ? 7.600 -12.099 29.915 1.00 41.62 108 GLY A O 1
ATOM 822 N N . ILE A 1 109 ? 5.428 -11.937 29.408 1.00 37.59 109 ILE A N 1
ATOM 823 C CA . ILE A 1 109 ? 4.983 -12.645 30.618 1.00 37.59 109 ILE A CA 1
ATOM 824 C C . ILE A 1 109 ? 4.878 -14.143 30.316 1.00 37.59 109 ILE A C 1
ATOM 826 O O . ILE A 1 109 ? 3.891 -14.631 29.781 1.00 37.59 109 ILE A O 1
ATOM 830 N N . ALA A 1 110 ? 5.918 -14.887 30.693 1.00 40.91 110 ALA A N 1
ATOM 831 C CA . ALA A 1 110 ? 6.053 -16.329 30.467 1.00 40.91 110 ALA A CA 1
ATOM 832 C C . ALA A 1 110 ? 5.071 -17.219 31.268 1.00 40.91 110 ALA A C 1
ATOM 834 O O . ALA A 1 110 ? 5.119 -18.441 31.140 1.00 40.91 110 ALA A O 1
ATOM 835 N N . ARG A 1 111 ? 4.209 -16.643 32.121 1.00 39.72 111 ARG A N 1
ATOM 836 C CA . ARG A 1 111 ? 3.145 -17.345 32.859 1.00 39.72 111 ARG A CA 1
ATOM 837 C C . ARG A 1 111 ? 2.244 -16.336 33.572 1.00 39.72 111 ARG A C 1
ATOM 839 O O . ARG A 1 111 ? 2.722 -15.620 34.447 1.00 39.72 111 ARG A O 1
ATOM 846 N N . GLN A 1 112 ? 0.941 -16.368 33.309 1.00 37.16 112 GLN A N 1
ATOM 847 C CA . GLN A 1 112 ? -0.057 -15.790 34.209 1.00 37.16 112 GLN A CA 1
ATOM 848 C C . GLN A 1 112 ? -1.088 -16.867 34.540 1.00 37.16 112 GLN A C 1
ATOM 850 O O . GLN A 1 112 ? -1.861 -17.296 33.692 1.00 37.16 112 GLN A O 1
ATOM 855 N N . LYS A 1 113 ? -1.044 -17.357 35.782 1.00 32.56 113 LYS A N 1
ATOM 856 C CA . LYS A 1 113 ? -1.988 -18.349 36.294 1.00 32.56 113 LYS A CA 1
ATOM 857 C C . LYS A 1 113 ? -3.251 -17.602 36.725 1.00 32.56 113 LYS A C 1
ATOM 859 O O . LYS A 1 113 ? -3.278 -17.036 37.814 1.00 32.56 113 LYS A O 1
ATOM 864 N N . VAL A 1 114 ? -4.255 -17.557 35.855 1.00 33.81 114 VAL A N 1
ATOM 865 C CA . VAL A 1 114 ? -5.625 -17.196 36.235 1.00 33.81 114 VAL A CA 1
ATOM 866 C C . VAL A 1 114 ? -6.340 -18.508 36.523 1.00 33.81 114 VAL A C 1
ATOM 868 O O . VAL A 1 114 ? -6.263 -19.451 35.739 1.00 33.81 114 VAL A O 1
ATOM 871 N N . ASP A 1 115 ? -6.916 -18.607 37.714 1.00 41.81 115 ASP A N 1
ATOM 872 C CA . ASP A 1 115 ? -7.582 -19.815 38.181 1.00 41.81 115 ASP A CA 1
ATOM 873 C C . ASP A 1 115 ? -8.710 -20.183 37.197 1.00 41.81 115 ASP A C 1
ATOM 875 O O . ASP A 1 115 ? -9.599 -19.376 36.937 1.00 41.81 115 ASP A O 1
ATOM 879 N N . VAL A 1 116 ? -8.623 -21.392 36.631 1.00 41.94 116 VAL A N 1
ATOM 880 C CA . VAL A 1 116 ? -9.569 -22.014 35.685 1.00 41.94 116 VAL A CA 1
ATOM 881 C C . VAL A 1 116 ? -9.670 -21.351 34.294 1.00 41.94 116 VAL A C 1
ATOM 883 O O . VAL A 1 116 ? -10.691 -20.772 33.950 1.00 41.94 116 VAL A O 1
ATOM 886 N N . ILE A 1 117 ? -8.615 -21.468 33.477 1.00 33.09 117 ILE A N 1
ATOM 887 C CA . ILE A 1 117 ? -8.591 -21.872 32.045 1.00 33.09 117 ILE A CA 1
ATOM 888 C C . ILE A 1 117 ? -7.123 -21.779 31.589 1.00 33.09 117 ILE A C 1
ATOM 890 O O . ILE A 1 117 ? -6.473 -20.747 31.743 1.00 33.09 117 ILE A O 1
ATOM 894 N N . GLU A 1 118 ? -6.581 -22.876 31.061 1.00 30.20 118 GLU A N 1
ATOM 895 C CA . GLU A 1 118 ? -5.234 -22.934 30.486 1.00 30.20 118 GLU A CA 1
ATOM 896 C C . GLU A 1 118 ? -5.325 -22.611 28.991 1.00 30.20 118 GLU A C 1
ATOM 898 O O . GLU A 1 118 ? -5.856 -23.400 28.213 1.00 30.20 118 GLU A O 1
ATOM 903 N N . THR A 1 119 ? -4.838 -21.435 28.594 1.00 38.62 119 THR A N 1
ATOM 904 C CA . THR A 1 119 ? -4.678 -21.070 27.181 1.00 38.62 119 THR A CA 1
ATOM 905 C C . THR A 1 119 ? -3.198 -21.164 26.832 1.00 38.62 119 THR A C 1
ATOM 907 O O . THR A 1 119 ? -2.406 -20.304 27.217 1.00 38.62 119 THR A O 1
ATOM 910 N N . GLU A 1 120 ? -2.812 -22.221 26.119 1.00 32.31 120 GLU A N 1
ATOM 911 C CA . GLU A 1 120 ? -1.473 -22.362 25.547 1.00 32.31 120 GLU A CA 1
ATOM 912 C C . GLU A 1 120 ? -1.389 -21.511 24.273 1.00 32.31 120 GLU A C 1
ATOM 914 O O . GLU A 1 120 ? -1.982 -21.838 23.248 1.00 32.31 120 GLU A O 1
ATOM 919 N N . TYR A 1 121 ? -0.685 -20.381 24.347 1.00 39.41 121 TYR A N 1
ATOM 920 C CA . TYR A 1 121 ? -0.411 -19.551 23.177 1.00 39.41 121 TYR A CA 1
ATOM 921 C C . TYR A 1 121 ? 0.909 -20.006 22.550 1.00 39.41 121 TYR A C 1
ATOM 923 O O . TYR A 1 121 ? 1.967 -19.902 23.176 1.00 39.41 121 TYR A O 1
ATOM 931 N N . ASN A 1 122 ? 0.861 -20.525 21.323 1.00 37.91 122 ASN A N 1
ATOM 932 C CA . ASN A 1 122 ? 2.057 -20.947 20.603 1.00 37.91 122 ASN A CA 1
ATOM 933 C C . ASN A 1 122 ? 2.915 -19.706 20.261 1.00 37.91 122 ASN A C 1
ATOM 935 O O . ASN A 1 122 ? 2.466 -18.844 19.508 1.00 37.91 122 ASN A O 1
ATOM 939 N N . PRO A 1 123 ? 4.161 -19.588 20.755 1.00 38.97 123 PRO A N 1
ATOM 940 C CA . PRO A 1 123 ? 5.023 -18.432 20.490 1.00 38.97 123 PRO A CA 1
ATOM 941 C C . PRO A 1 123 ? 5.476 -18.313 19.023 1.00 38.97 123 PRO A C 1
ATOM 943 O O . PRO A 1 123 ? 6.066 -17.292 18.655 1.00 38.97 123 PRO A O 1
ATOM 946 N N . ALA A 1 124 ? 5.227 -19.339 18.198 1.00 41.66 124 ALA A N 1
ATOM 947 C CA . ALA A 1 124 ? 5.393 -19.296 16.747 1.00 41.66 124 ALA A CA 1
ATOM 948 C C . ALA A 1 124 ? 4.183 -18.677 16.022 1.00 41.66 124 ALA A C 1
ATOM 950 O O . ALA A 1 124 ? 4.327 -18.253 14.879 1.00 41.66 124 ALA A O 1
ATOM 951 N N . ASP A 1 125 ? 3.030 -18.568 16.687 1.00 43.44 125 ASP A N 1
ATOM 952 C CA . ASP A 1 125 ? 1.788 -17.992 16.157 1.00 43.44 125 ASP A CA 1
ATOM 953 C C . ASP A 1 125 ? 1.776 -16.466 16.361 1.00 43.44 125 ASP A C 1
ATOM 955 O O . ASP A 1 125 ? 0.909 -15.851 16.991 1.00 43.44 125 ASP A O 1
ATOM 959 N N . ARG A 1 126 ? 2.860 -15.840 15.894 1.00 50.72 126 ARG A N 1
ATOM 960 C CA . ARG A 1 126 ? 2.974 -14.387 15.823 1.00 50.72 126 ARG A CA 1
ATOM 961 C C . ARG A 1 126 ? 2.147 -13.952 14.625 1.00 50.72 126 ARG A C 1
ATOM 963 O O . ARG A 1 126 ? 2.593 -14.145 13.497 1.00 50.72 126 ARG A O 1
ATOM 970 N N . GLY A 1 127 ? 0.970 -13.373 14.866 1.00 54.50 127 GLY A N 1
ATOM 971 C CA . GLY A 1 127 ? 0.210 -12.697 13.816 1.00 54.50 127 GLY A CA 1
ATOM 972 C C . GLY A 1 127 ? 1.140 -11.735 13.076 1.00 54.50 127 GLY A C 1
ATOM 973 O O . GLY A 1 127 ? 1.720 -10.837 13.687 1.00 54.50 127 GLY A O 1
ATOM 974 N N . GLY A 1 128 ? 1.388 -12.001 11.795 1.00 65.81 128 GLY A N 1
ATOM 975 C CA . GLY A 1 128 ? 2.288 -11.185 10.992 1.00 65.81 128 GLY A CA 1
ATOM 976 C C . GLY A 1 128 ? 1.727 -9.775 10.823 1.00 65.81 128 GLY A C 1
ATOM 977 O O . GLY A 1 128 ? 0.522 -9.603 10.673 1.00 65.81 128 GLY A O 1
ATOM 978 N N . VAL A 1 129 ? 2.609 -8.770 10.797 1.00 79.75 129 VAL A N 1
ATOM 979 C CA . VAL A 1 129 ? 2.239 -7.366 10.512 1.00 79.75 129 VAL A CA 1
ATOM 980 C C . VAL A 1 129 ? 1.549 -7.235 9.147 1.00 79.75 129 VAL A C 1
ATOM 982 O O . VAL A 1 129 ? 0.716 -6.358 8.950 1.00 79.75 129 VAL A O 1
ATOM 985 N N . ILE A 1 130 ? 1.881 -8.129 8.209 1.00 84.81 130 ILE A N 1
ATOM 986 C CA . ILE A 1 130 ? 1.190 -8.271 6.928 1.00 84.81 130 ILE A CA 1
ATOM 987 C C . ILE A 1 130 ? 0.312 -9.531 6.992 1.00 84.81 130 ILE A C 1
ATOM 989 O O . ILE A 1 130 ? 0.863 -10.625 7.147 1.00 84.81 130 ILE A O 1
ATOM 993 N N . PRO A 1 131 ? -1.020 -9.404 6.855 1.00 88.75 131 PRO A N 1
ATOM 994 C CA . PRO A 1 131 ? -1.933 -10.538 6.748 1.00 88.75 131 PRO A CA 1
ATOM 995 C C . PRO A 1 131 ? -1.546 -11.519 5.632 1.00 88.75 131 PRO A C 1
ATOM 997 O O . PRO A 1 131 ? -1.137 -11.109 4.544 1.00 88.75 131 PRO A O 1
ATOM 1000 N N . ASP A 1 132 ? -1.743 -12.820 5.866 1.00 87.81 132 ASP A N 1
ATOM 1001 C CA . ASP A 1 132 ? -1.381 -13.867 4.899 1.00 87.81 132 ASP A CA 1
ATOM 1002 C C . ASP A 1 132 ? -2.087 -13.695 3.544 1.00 87.81 132 ASP A C 1
ATOM 1004 O O . ASP A 1 132 ? -1.469 -13.931 2.510 1.00 87.81 132 ASP A O 1
ATOM 1008 N N . SER A 1 133 ? -3.345 -13.236 3.515 1.00 88.81 133 SER A N 1
ATOM 1009 C CA . SER A 1 133 ? -4.087 -12.975 2.267 1.00 88.81 133 SER A CA 1
ATOM 1010 C C . SER A 1 133 ? -3.351 -12.003 1.341 1.00 88.81 133 SER A C 1
ATOM 1012 O O . SER A 1 133 ? -3.279 -12.225 0.132 1.00 88.81 133 SER A O 1
ATOM 1014 N N . ILE A 1 134 ? -2.747 -10.966 1.918 1.00 91.62 134 ILE A N 1
ATOM 1015 C CA . ILE A 1 134 ? -1.976 -9.953 1.197 1.00 91.62 134 ILE A CA 1
ATOM 1016 C C . ILE A 1 134 ? -0.630 -10.536 0.752 1.00 91.62 134 ILE A C 1
ATOM 1018 O O . ILE A 1 134 ? -0.198 -10.314 -0.377 1.00 91.62 134 ILE A O 1
ATOM 1022 N N . VAL A 1 135 ? 0.010 -11.366 1.581 1.00 90.62 135 VAL A N 1
ATOM 1023 C CA . VAL A 1 135 ? 1.234 -12.085 1.183 1.00 90.62 135 VAL A CA 1
ATOM 1024 C C . VAL A 1 135 ? 0.968 -13.033 0.008 1.00 90.62 135 VAL A C 1
ATOM 1026 O O . VAL A 1 135 ? 1.785 -13.114 -0.908 1.00 90.62 135 VAL A O 1
ATOM 1029 N N . PHE A 1 136 ? -0.172 -13.728 -0.004 1.00 88.56 136 PHE A N 1
ATOM 1030 C CA . PHE A 1 136 ? -0.564 -14.595 -1.117 1.00 88.56 136 PHE A CA 1
ATOM 1031 C C . PHE A 1 136 ? -0.784 -13.805 -2.408 1.00 88.56 136 PHE A C 1
ATOM 1033 O O . PHE A 1 136 ? -0.291 -14.228 -3.456 1.00 88.56 136 PHE A O 1
ATOM 1040 N N . MET A 1 137 ? -1.441 -12.645 -2.330 1.00 91.94 137 MET A N 1
ATOM 1041 C CA . MET A 1 137 ? -1.623 -11.735 -3.468 1.00 91.94 137 MET A CA 1
ATOM 1042 C C . MET A 1 137 ? -0.283 -11.307 -4.080 1.00 91.94 137 MET A C 1
ATOM 1044 O O . MET A 1 137 ? -0.133 -11.276 -5.297 1.00 91.94 137 MET A O 1
ATOM 1048 N N . LEU A 1 138 ? 0.719 -11.057 -3.235 1.00 93.69 138 LEU A N 1
ATOM 1049 C CA . LEU A 1 138 ? 2.048 -10.604 -3.648 1.00 93.69 138 LEU A CA 1
ATOM 1050 C C . LEU A 1 138 ? 3.036 -11.741 -3.943 1.00 93.69 138 LEU A C 1
ATOM 1052 O O . LEU A 1 138 ? 4.194 -11.474 -4.260 1.00 93.69 138 LEU A O 1
ATOM 1056 N N . SER A 1 139 ? 2.618 -13.005 -3.859 1.00 90.62 139 SER A N 1
ATOM 1057 C CA . SER A 1 139 ? 3.523 -14.164 -3.939 1.00 90.62 139 SER A CA 1
ATOM 1058 C C . SER A 1 139 ? 4.287 -14.281 -5.267 1.00 90.62 139 SER A C 1
ATOM 1060 O O . SER A 1 139 ? 5.406 -14.806 -5.313 1.00 90.62 139 SER A O 1
ATOM 1062 N N . SER A 1 140 ? 3.725 -13.760 -6.361 1.00 91.31 140 SER A N 1
ATOM 1063 C CA . SER A 1 140 ? 4.401 -13.679 -7.660 1.00 91.31 140 SER A CA 1
ATOM 1064 C C . SER A 1 140 ? 5.444 -12.558 -7.720 1.00 91.31 140 SER A C 1
ATOM 1066 O O . SER A 1 140 ? 6.410 -12.692 -8.471 1.00 91.31 140 SER A O 1
ATOM 1068 N N . LEU A 1 141 ? 5.312 -11.516 -6.896 1.00 93.25 141 LEU A N 1
ATOM 1069 C CA . LEU A 1 141 ? 6.104 -10.279 -6.928 1.00 93.25 141 LEU A CA 1
ATOM 1070 C C . LEU A 1 141 ? 7.146 -10.186 -5.810 1.00 93.25 141 LEU A C 1
ATOM 1072 O O . LEU A 1 141 ? 8.130 -9.458 -5.932 1.00 93.25 141 LEU A O 1
ATOM 1076 N N . GLY A 1 142 ? 6.964 -10.927 -4.722 1.00 91.50 142 GLY A N 1
ATOM 1077 C CA . GLY A 1 142 ? 7.845 -10.871 -3.566 1.00 91.50 142 GLY A CA 1
ATOM 1078 C C . GLY A 1 142 ? 7.537 -11.937 -2.523 1.00 91.50 142 GLY A C 1
ATOM 1079 O O . GLY A 1 142 ? 6.704 -12.821 -2.712 1.00 91.50 142 GLY A O 1
ATOM 1080 N N . SER A 1 143 ? 8.255 -11.871 -1.407 1.00 89.31 143 SER A N 1
ATOM 1081 C CA . SER A 1 143 ? 8.052 -12.760 -0.260 1.00 89.31 143 SER A CA 1
ATOM 1082 C C . SER A 1 143 ? 8.235 -12.011 1.055 1.00 89.31 143 SER A C 1
ATOM 1084 O O . SER A 1 143 ? 8.963 -11.022 1.116 1.00 89.31 143 SER A O 1
ATOM 1086 N N . LEU A 1 144 ? 7.578 -12.471 2.120 1.00 85.56 144 LEU A N 1
ATOM 1087 C CA . LEU A 1 144 ? 7.702 -11.853 3.439 1.00 85.56 144 LEU A CA 1
ATOM 1088 C C . LEU A 1 144 ? 9.131 -12.021 3.983 1.00 85.56 144 LEU A C 1
ATOM 1090 O O . LEU A 1 144 ? 9.645 -13.140 4.088 1.00 85.56 144 LEU A O 1
ATOM 1094 N N . ARG A 1 145 ? 9.768 -10.917 4.378 1.00 81.00 145 ARG A N 1
ATOM 1095 C CA . ARG A 1 145 ? 11.102 -10.921 4.991 1.00 81.00 145 ARG A CA 1
ATOM 1096 C C . ARG A 1 145 ? 11.079 -11.703 6.305 1.00 81.00 145 ARG A C 1
ATOM 1098 O O . ARG A 1 145 ? 10.194 -11.525 7.135 1.00 81.00 145 ARG A O 1
ATOM 1105 N N . GLY A 1 146 ? 12.084 -12.554 6.511 1.00 65.75 146 GLY A N 1
ATOM 1106 C CA . GLY A 1 146 ? 12.286 -13.275 7.773 1.00 65.75 146 GLY A CA 1
ATOM 1107 C C . GLY A 1 146 ? 11.452 -14.548 7.972 1.00 65.75 146 GLY A C 1
ATOM 1108 O O . GLY A 1 146 ? 11.663 -15.239 8.968 1.00 65.75 146 GLY A O 1
ATOM 1109 N N . ARG A 1 147 ? 10.561 -14.927 7.042 1.00 59.19 147 ARG A N 1
ATOM 1110 C CA . ARG A 1 147 ? 9.868 -16.228 7.089 1.00 59.19 147 ARG A CA 1
ATOM 1111 C C . ARG A 1 147 ? 10.827 -17.333 6.626 1.00 59.19 147 ARG A C 1
ATOM 1113 O O . ARG A 1 147 ? 10.999 -17.554 5.431 1.00 59.19 147 ARG A O 1
ATOM 1120 N N . GLN A 1 148 ? 11.481 -18.017 7.568 1.00 41.72 148 GLN A N 1
ATOM 1121 C CA . GLN A 1 148 ? 12.247 -19.231 7.265 1.00 41.72 148 GLN A CA 1
ATOM 1122 C C . GLN A 1 148 ? 11.286 -20.330 6.806 1.00 41.72 148 GLN A C 1
ATOM 1124 O O . GLN A 1 148 ? 10.502 -20.847 7.598 1.00 41.72 148 GLN A O 1
ATOM 1129 N N . VAL A 1 149 ? 11.341 -20.694 5.526 1.00 46.62 149 VAL A N 1
ATOM 1130 C CA . VAL A 1 149 ? 10.629 -21.867 5.012 1.00 46.62 149 VAL A CA 1
ATOM 1131 C C . VAL A 1 149 ? 11.527 -23.079 5.261 1.00 46.62 149 VAL A C 1
ATOM 1133 O O . VAL A 1 149 ? 12.451 -23.352 4.497 1.00 46.62 149 VAL A O 1
ATOM 1136 N N . SER A 1 150 ? 11.330 -23.766 6.386 1.00 43.66 150 SER A N 1
ATOM 1137 C CA . SER A 1 150 ? 12.028 -25.021 6.661 1.00 43.66 150 SER A CA 1
ATOM 1138 C C . SER A 1 150 ? 11.394 -26.144 5.837 1.00 43.66 150 SER A C 1
ATOM 1140 O O . SER A 1 150 ? 10.311 -26.635 6.139 1.00 43.66 150 SER A O 1
ATOM 1142 N N . PHE A 1 151 ? 12.075 -26.576 4.777 1.00 40.47 151 PHE A N 1
ATOM 1143 C CA . PHE A 1 151 ? 11.737 -27.819 4.088 1.00 40.47 151 PHE A CA 1
ATOM 1144 C C . PHE A 1 151 ? 12.5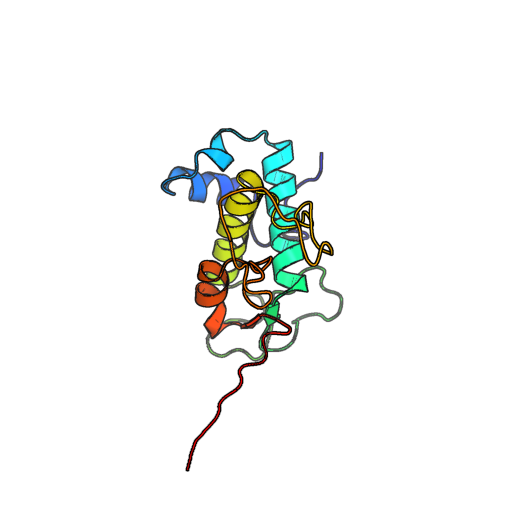36 -28.956 4.729 1.00 40.47 151 PHE A C 1
ATOM 1146 O O . PHE A 1 151 ? 13.735 -29.089 4.495 1.00 40.47 151 PHE A O 1
ATOM 1153 N N . SER A 1 152 ? 11.887 -29.770 5.565 1.00 39.41 152 SER A N 1
ATOM 1154 C CA . SER A 1 152 ? 12.462 -31.042 6.012 1.00 39.41 152 SER A CA 1
ATOM 1155 C C . SER A 1 152 ? 12.080 -32.126 5.009 1.00 39.41 152 SER A C 1
ATOM 1157 O O . SER A 1 152 ? 10.911 -32.496 4.909 1.00 39.41 152 SER A O 1
ATOM 1159 N N . VAL A 1 153 ? 13.054 -32.623 4.245 1.00 43.97 153 VAL A N 1
ATOM 1160 C CA . VAL A 1 153 ? 12.901 -33.854 3.461 1.00 43.97 153 VAL A CA 1
ATOM 1161 C C . VAL A 1 153 ? 13.398 -34.999 4.335 1.00 43.97 153 VAL A C 1
ATOM 1163 O O . VAL A 1 153 ? 14.602 -35.168 4.522 1.00 43.97 153 VAL A O 1
ATOM 1166 N N . SER A 1 154 ? 12.474 -35.776 4.893 1.00 48.09 154 SER A N 1
ATOM 1167 C CA . SER A 1 154 ? 12.816 -37.057 5.511 1.00 48.09 154 SER A CA 1
ATOM 1168 C C . SER A 1 154 ? 13.086 -38.076 4.404 1.00 48.09 154 SER A C 1
ATOM 1170 O O . SER A 1 154 ? 12.238 -38.286 3.537 1.00 48.09 154 SER A O 1
ATOM 1172 N N . ARG A 1 155 ? 14.292 -38.649 4.414 1.00 54.59 155 ARG A N 1
ATOM 1173 C CA . ARG A 1 155 ? 14.699 -39.759 3.546 1.00 54.59 155 ARG A CA 1
ATOM 1174 C C . ARG A 1 155 ? 14.337 -41.095 4.178 1.00 54.59 155 ARG A C 1
ATOM 1176 O O . ARG A 1 155 ? 14.442 -41.182 5.421 1.00 54.59 155 ARG A O 1
#

Radius of gyration: 18.47 Å; Cα contacts (8 Å, |Δi|>4): 148; chains: 1; bounding box: 36×57×56 Å

Solvent-accessible surface area (backbone atoms only — not comparable to full-atom values): 9714 Å² total; per-residue (Å²): 128,84,83,64,34,85,75,68,26,84,53,40,65,69,56,50,54,53,53,48,74,74,42,85,88,36,58,48,55,77,71,43,54,72,71,53,52,40,49,24,40,44,48,23,40,51,50,49,60,73,40,43,46,64,62,56,45,56,63,51,92,82,53,83,49,78,59,33,31,29,87,46,93,96,54,54,51,84,43,73,57,68,54,60,37,50,39,27,52,55,41,16,43,48,46,62,70,40,74,62,80,61,77,64,93,66,84,83,67,94,72,80,90,58,90,91,70,91,80,89,75,60,88,84,72,63,81,57,74,64,54,65,73,50,50,59,63,34,52,89,52,29,45,65,63,88,68,79,82,83,82,82,82,86,129

Sequence (155 aa):
MPTVDSTNSYVTEAEAATYFGERLYATAWTGASEADQQKALLMARRLLDLHISWKGTPTDEDQALAWPREGITGIDDDEIPEAVETAQLELALTLLGTDLTASPEGQGIARQKVDVIETEYNPADRGGVIPDSIVFMLSSLGSLRGRQVSFSVSR

Mean predicted aligned error: 9.55 Å

Secondary structure (DSSP, 8-state):
-PPP-TTT-SS-HHHHHHHHHHSTTTHHHHTS-HHHHHHHHHHHHHHHHHHEEESSEESSTT-SSS-SEES-TTS-TTPPPHHHHHHHHHHHHHHHHS-SSSPPTTTT-S----SS------TT----SS-HHHHHHTTTTEEETT---------

Foldseek 3Di:
DDADDPQQAPDHPVRLVVVLVPDPPLVLVVVDDPVLLRVLLNVLQVCCQVFWDFPAAQLDPPRPGRDDHDDAPPADSRDDDPLSNVLSSVSSSVCSVDPLPDDPDPVPPPDDDDDDDDDDDDPVPNCDSRHVVSQVSCVSTTHTPPPDPDDDDDD

pLDDT: mean 80.4, std 21.3, range [30.2, 97.81]